Protein AF-A0A4R7ZK58-F1 (afdb_monomer_lite)

pLDDT: mean 78.33, std 17.53, range [34.38, 97.44]

InterPro domains:
  IPR029068 Glyoxalase/Bleomycin resistance protein/Dihydroxybiphenyl dioxygenase [G3DSA:3.10.180.10] (10-101)
  IPR029068 Glyoxalase/Bleomycin resistance protein/Dihydroxybiphenyl dioxygenase [SSF54593] (27-101)
  IPR041581 Glyoxalase-like domain, group 6 [PF18029] (24-101)

Structure (mmCIF, N/CA/C/O backbone):
data_AF-A0A4R7ZK58-F1
#
_entry.id   AF-A0A4R7ZK58-F1
#
loop_
_atom_site.group_PDB
_atom_site.id
_atom_site.type_symbol
_atom_site.label_atom_id
_atom_site.label_alt_id
_atom_site.label_comp_id
_atom_site.label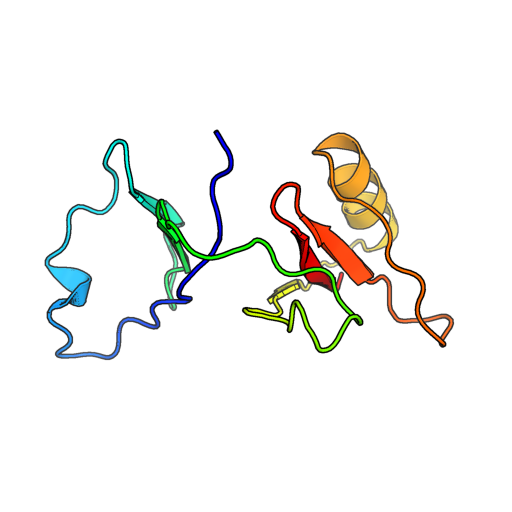_asym_id
_atom_site.label_entity_id
_atom_site.label_seq_id
_atom_site.pdbx_PDB_ins_code
_atom_site.Cartn_x
_atom_site.Cartn_y
_atom_site.Cartn_z
_atom_site.occupancy
_atom_site.B_iso_or_equiv
_atom_site.auth_seq_id
_atom_site.auth_comp_id
_atom_site.auth_asym_id
_atom_site.auth_atom_id
_atom_site.pdbx_PDB_model_num
ATOM 1 N N . MET A 1 1 ? 10.489 -11.249 -9.140 1.00 34.38 1 MET A N 1
ATOM 2 C CA . MET A 1 1 ? 9.571 -10.649 -10.134 1.00 34.38 1 MET A CA 1
ATOM 3 C C . MET A 1 1 ? 8.486 -9.941 -9.337 1.00 34.38 1 MET A C 1
ATOM 5 O O . MET A 1 1 ? 7.800 -10.624 -8.594 1.00 34.38 1 MET A O 1
ATOM 9 N N . SER A 1 2 ? 8.430 -8.606 -9.366 1.00 35.72 2 SER A N 1
ATOM 10 C CA . SER A 1 2 ? 7.481 -7.813 -8.562 1.00 35.72 2 SER A CA 1
ATOM 11 C C . SER A 1 2 ? 6.273 -7.421 -9.419 1.00 35.72 2 SER A C 1
ATOM 13 O O . SER A 1 2 ? 6.451 -7.082 -10.588 1.00 35.72 2 SER A O 1
ATOM 15 N N . LEU A 1 3 ? 5.061 -7.518 -8.869 1.00 37.12 3 LEU A N 1
ATOM 16 C CA . LEU A 1 3 ? 3.811 -7.084 -9.501 1.00 37.12 3 LEU A CA 1
ATOM 17 C C . LEU A 1 3 ? 3.525 -5.648 -9.050 1.00 37.12 3 LEU A C 1
ATOM 19 O O . LEU A 1 3 ? 3.215 -5.441 -7.886 1.00 37.12 3 LEU A O 1
ATOM 23 N N . THR A 1 4 ? 3.637 -4.659 -9.934 1.00 40.62 4 THR A N 1
ATOM 24 C CA . THR A 1 4 ? 3.407 -3.239 -9.607 1.00 40.62 4 THR A CA 1
ATOM 25 C C . THR A 1 4 ? 1.999 -2.787 -10.015 1.00 40.62 4 THR A C 1
ATOM 27 O O . THR A 1 4 ? 1.576 -3.015 -11.145 1.00 40.62 4 THR A O 1
ATOM 30 N N . ILE A 1 5 ? 1.260 -2.111 -9.127 1.00 48.41 5 ILE A N 1
ATOM 31 C CA . ILE A 1 5 ? -0.049 -1.513 -9.427 1.00 48.41 5 ILE A CA 1
ATOM 32 C C . ILE A 1 5 ? 0.184 -0.280 -10.282 1.00 48.41 5 ILE A C 1
ATOM 34 O O . ILE A 1 5 ? 0.583 0.771 -9.794 1.00 48.41 5 ILE A O 1
ATOM 38 N N . GLN A 1 6 ? -0.074 -0.401 -11.576 1.00 43.03 6 GLN A N 1
ATOM 39 C CA . GLN A 1 6 ? 0.227 0.694 -12.491 1.00 43.03 6 GLN A CA 1
ATOM 40 C C . GLN A 1 6 ? -0.967 1.431 -13.044 1.00 43.03 6 GLN A C 1
ATOM 42 O O . GLN A 1 6 ? -0.751 2.451 -13.673 1.00 43.03 6 GLN A O 1
ATOM 47 N N . ASN A 1 7 ? -2.195 0.981 -12.797 1.00 40.03 7 ASN A N 1
ATOM 48 C CA . ASN A 1 7 ? -3.387 1.762 -13.107 1.00 40.03 7 ASN A CA 1
ATOM 49 C C . ASN A 1 7 ? -4.567 1.227 -12.290 1.00 40.03 7 ASN A C 1
ATOM 51 O O . ASN A 1 7 ? -4.992 0.094 -12.522 1.00 40.03 7 ASN A O 1
ATOM 55 N N . ILE A 1 8 ? -5.159 2.048 -11.413 1.00 48.06 8 ILE A N 1
ATOM 56 C CA . ILE A 1 8 ? -6.577 1.857 -11.090 1.00 48.06 8 ILE A CA 1
ATOM 57 C C . ILE A 1 8 ? -7.326 2.206 -12.369 1.00 48.06 8 ILE A C 1
ATOM 59 O O . ILE A 1 8 ? -7.509 3.373 -12.713 1.00 48.06 8 ILE A O 1
ATOM 63 N N . VAL A 1 9 ? -7.700 1.184 -13.126 1.00 47.09 9 VAL A N 1
ATOM 64 C CA . VAL A 1 9 ? -8.565 1.378 -14.278 1.00 47.09 9 VAL A CA 1
ATOM 65 C C . VAL A 1 9 ? -9.989 1.508 -13.760 1.00 47.09 9 VAL A C 1
ATOM 67 O O . VAL A 1 9 ? -10.690 0.513 -13.601 1.00 47.09 9 VAL A O 1
ATOM 70 N N . PHE A 1 10 ? -10.434 2.741 -13.518 1.00 48.69 10 PHE A N 1
ATOM 71 C CA . PHE A 1 10 ? -11.863 3.011 -13.418 1.00 48.69 10 PHE A CA 1
ATOM 72 C C . PHE A 1 10 ? -12.478 2.729 -14.790 1.00 48.69 10 PHE A C 1
ATOM 74 O O . PHE A 1 10 ? -12.264 3.471 -15.751 1.00 48.69 10 PHE A O 1
ATOM 81 N N . ALA A 1 11 ? -13.204 1.622 -14.911 1.00 49.00 11 ALA A N 1
ATOM 82 C CA . ALA A 1 11 ? -13.959 1.337 -16.118 1.00 49.00 11 ALA A CA 1
ATOM 83 C C . ALA A 1 11 ? -15.152 2.305 -16.201 1.00 49.00 11 ALA A C 1
ATOM 85 O O . ALA A 1 11 ? -16.215 2.051 -15.638 1.00 49.00 11 ALA A O 1
ATOM 86 N N . CYS A 1 12 ? -14.968 3.442 -16.876 1.00 41.47 12 CYS A N 1
ATOM 87 C CA . CYS A 1 12 ? -16.081 4.305 -17.264 1.00 41.47 12 CYS A CA 1
ATOM 88 C C . CYS A 1 12 ? -17.002 3.567 -18.255 1.00 41.47 12 CYS A C 1
ATOM 90 O O . CYS A 1 12 ? -16.499 2.829 -19.112 1.00 41.47 12 CYS A O 1
ATOM 92 N N . PRO A 1 13 ? -18.330 3.789 -18.209 1.00 45.19 13 PRO A N 1
ATOM 93 C CA . PRO A 1 13 ? -19.245 3.283 -19.229 1.00 45.19 13 PRO A CA 1
ATOM 94 C C . PRO A 1 13 ? -18.789 3.722 -20.631 1.00 45.19 13 PRO A C 1
ATOM 96 O O . PRO A 1 13 ? -18.550 4.906 -20.859 1.00 45.19 13 PRO A O 1
ATOM 99 N N . GLY A 1 14 ? -18.636 2.770 -21.559 1.00 52.44 14 GLY A N 1
ATOM 100 C CA . GLY A 1 14 ? -18.128 3.018 -22.919 1.00 52.44 14 GLY A CA 1
ATOM 101 C C . GLY A 1 14 ? -16.611 2.854 -23.100 1.00 52.44 14 GLY A C 1
ATOM 102 O O . GLY A 1 14 ? -16.101 3.093 -24.192 1.00 52.44 14 GLY A O 1
ATOM 103 N N . SER A 1 15 ? -15.876 2.438 -22.063 1.00 56.88 15 SER A N 1
ATOM 104 C CA . SER A 1 15 ? -14.451 2.112 -22.174 1.00 56.88 15 SER A CA 1
ATOM 105 C C . SER A 1 15 ? -14.218 0.711 -22.756 1.00 56.88 15 SER A C 1
ATOM 107 O O . SER A 1 15 ? -14.756 -0.268 -22.242 1.00 56.88 15 SER A O 1
ATOM 109 N N . THR A 1 16 ? -13.304 0.590 -23.727 1.00 58.09 16 THR A N 1
ATOM 110 C CA . THR A 1 16 ? -12.792 -0.703 -24.238 1.00 58.09 16 THR A CA 1
ATOM 111 C C . THR A 1 16 ? -11.955 -1.474 -23.206 1.00 58.09 16 THR A C 1
ATOM 113 O O . THR A 1 16 ? -11.498 -2.588 -23.452 1.00 58.09 16 THR A O 1
ATOM 116 N N . LEU A 1 17 ? -11.730 -0.905 -22.014 1.00 56.94 17 LEU A N 1
ATOM 117 C CA . LEU A 1 17 ? -11.056 -1.588 -20.907 1.00 56.94 17 LEU A CA 1
ATOM 118 C C . LEU A 1 17 ? -11.907 -2.711 -20.298 1.00 56.94 17 LEU A C 1
ATOM 120 O O . LEU A 1 17 ? -11.331 -3.598 -19.667 1.00 56.94 17 LEU A O 1
ATOM 124 N N . LEU A 1 18 ? -13.228 -2.685 -20.518 1.00 57.62 18 LEU A N 1
ATOM 125 C CA . LEU A 1 18 ? -14.155 -3.767 -20.167 1.00 57.62 18 LEU A CA 1
ATOM 126 C C . LEU A 1 18 ? -14.030 -4.985 -21.099 1.00 57.62 18 LEU A C 1
ATOM 128 O O . LEU A 1 18 ? -14.420 -6.077 -20.703 1.00 57.62 18 LEU A O 1
ATOM 132 N N . ASP A 1 19 ? -13.432 -4.823 -22.285 1.00 63.12 19 ASP A N 1
ATOM 133 C CA . ASP A 1 19 ? -13.250 -5.909 -23.263 1.00 63.12 19 ASP A CA 1
ATOM 134 C C . ASP A 1 19 ? -11.987 -6.747 -22.991 1.00 63.12 19 ASP A C 1
ATOM 136 O O . ASP A 1 19 ? -11.703 -7.723 -23.689 1.00 63.12 19 ASP A O 1
ATOM 140 N N . ARG A 1 20 ? -11.181 -6.364 -21.992 1.00 66.69 20 ARG A N 1
ATOM 141 C CA . ARG A 1 20 ? -9.974 -7.110 -21.619 1.00 66.69 20 ARG A CA 1
ATOM 142 C C . ARG A 1 20 ? -10.344 -8.351 -20.802 1.00 66.69 20 ARG A C 1
ATOM 144 O O . ARG A 1 20 ? -11.240 -8.264 -19.964 1.00 66.69 20 ARG A O 1
ATOM 151 N N . PRO A 1 21 ? -9.602 -9.466 -20.954 1.00 69.69 21 PRO A N 1
ATOM 152 C CA . PRO A 1 21 ? -9.734 -10.601 -20.049 1.00 69.69 21 PRO A CA 1
ATOM 153 C C . PRO A 1 21 ? -9.620 -10.129 -18.597 1.00 69.69 21 PRO A C 1
ATOM 155 O O . PRO A 1 21 ? -8.705 -9.363 -18.269 1.00 69.69 21 PRO A O 1
ATOM 158 N N . LEU A 1 22 ? -10.565 -10.556 -17.754 1.00 73.31 22 LEU A N 1
ATOM 159 C CA . LEU A 1 22 ? -10.582 -10.199 -16.335 1.00 73.31 22 LEU A CA 1
ATOM 160 C C . LEU A 1 22 ? -9.322 -10.728 -15.643 1.00 73.31 22 LEU A C 1
ATOM 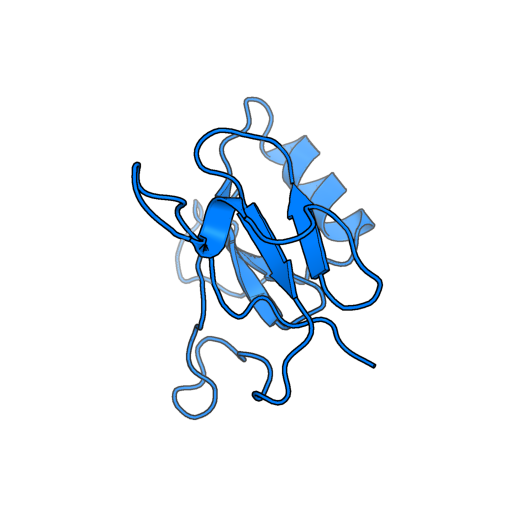162 O O . LEU A 1 22 ? -8.614 -9.953 -15.009 1.00 73.31 22 LEU A O 1
ATOM 166 N N . ASP A 1 23 ? -8.985 -11.995 -15.892 1.00 77.94 23 ASP A N 1
ATOM 167 C CA . ASP A 1 23 ? -7.787 -12.636 -15.361 1.00 77.94 23 ASP A CA 1
ATOM 168 C C . ASP A 1 23 ? -6.911 -13.211 -16.480 1.00 77.94 23 ASP A C 1
ATOM 170 O O . ASP A 1 23 ? -7.379 -13.864 -17.417 1.00 77.94 23 ASP A O 1
ATOM 174 N N . ALA A 1 24 ? -5.612 -12.959 -16.371 1.00 82.19 24 ALA A N 1
ATOM 175 C CA . ALA A 1 24 ? -4.545 -13.441 -17.235 1.00 82.19 24 ALA A CA 1
ATOM 176 C C . ALA A 1 24 ? -3.236 -13.535 -16.421 1.00 82.19 24 ALA A C 1
ATOM 178 O O . ALA A 1 24 ? -3.097 -12.867 -15.398 1.00 82.19 24 ALA A O 1
ATOM 179 N N . PRO A 1 25 ? -2.207 -14.280 -16.867 1.00 84.56 25 PRO A N 1
ATOM 180 C CA . PRO A 1 25 ? -0.938 -14.373 -16.130 1.00 84.56 25 PRO A CA 1
ATOM 181 C C . PRO A 1 25 ? -0.271 -13.022 -15.814 1.00 84.56 25 PRO A C 1
ATOM 183 O O . PRO A 1 25 ? 0.490 -12.909 -14.857 1.00 84.56 25 PRO A O 1
ATOM 186 N N . SER A 1 26 ? -0.551 -11.993 -16.616 1.00 83.56 26 SER A N 1
ATOM 187 C CA . SER A 1 26 ? -0.016 -10.640 -16.460 1.00 83.56 26 SER A CA 1
ATOM 188 C C . SER A 1 26 ? -1.014 -9.632 -15.886 1.00 83.56 26 SER A C 1
ATOM 190 O O . SER A 1 26 ? -0.658 -8.458 -15.770 1.00 83.56 26 SER A O 1
ATOM 192 N N . ARG A 1 27 ? -2.247 -10.043 -15.553 1.00 82.44 27 ARG A N 1
ATOM 193 C CA . ARG A 1 27 ? -3.315 -9.148 -15.090 1.00 82.44 27 ARG A CA 1
ATOM 194 C C . ARG A 1 27 ? -4.354 -9.882 -14.249 1.00 82.44 27 ARG A C 1
ATOM 196 O O . ARG A 1 27 ? -4.867 -10.901 -14.677 1.00 82.44 27 ARG A O 1
ATOM 203 N N . VAL A 1 28 ? -4.739 -9.307 -13.122 1.00 84.81 28 VAL A N 1
ATOM 204 C CA . VAL A 1 28 ? -5.848 -9.798 -12.295 1.00 84.81 28 VAL A CA 1
ATOM 205 C C . VAL A 1 28 ? -6.802 -8.645 -12.029 1.00 84.81 28 VAL A C 1
ATOM 207 O O . VAL A 1 28 ? -6.353 -7.524 -11.767 1.00 84.81 28 VAL A O 1
ATOM 210 N N . VAL A 1 29 ? -8.107 -8.896 -12.100 1.00 82.00 29 VAL A N 1
ATOM 211 C CA . VAL A 1 29 ? -9.138 -7.899 -11.783 1.00 82.00 29 VAL A CA 1
ATOM 212 C C . VAL A 1 29 ? -9.877 -8.331 -10.522 1.00 82.00 29 VAL A C 1
ATOM 214 O O . VAL A 1 29 ? -10.532 -9.367 -10.489 1.00 82.00 29 VAL A O 1
ATOM 217 N N . LEU A 1 30 ? -9.819 -7.501 -9.482 1.00 79.12 30 LEU A N 1
ATOM 218 C CA . LEU A 1 30 ? -10.704 -7.635 -8.333 1.00 79.12 30 LEU A CA 1
ATOM 219 C C . LEU A 1 30 ? -12.103 -7.172 -8.749 1.00 79.12 30 LEU A C 1
ATOM 221 O O . LEU A 1 30 ? -12.304 -6.013 -9.128 1.00 79.12 30 LEU A O 1
ATOM 225 N N . ALA A 1 31 ? -13.060 -8.098 -8.707 1.00 68.00 31 ALA A N 1
ATOM 226 C CA . ALA A 1 31 ? -14.454 -7.825 -9.031 1.00 68.00 31 ALA A CA 1
ATOM 227 C C . ALA A 1 31 ? -15.036 -6.726 -8.117 1.00 68.00 31 ALA A C 1
ATOM 229 O O . ALA A 1 31 ? -14.782 -6.708 -6.915 1.00 68.00 31 ALA A O 1
ATOM 230 N N . GLY A 1 32 ? -15.828 -5.815 -8.689 1.00 64.19 32 GLY A N 1
ATOM 231 C CA . GLY A 1 32 ? -16.443 -4.690 -7.978 1.00 64.19 32 GLY A CA 1
ATOM 232 C C . GLY A 1 32 ? -16.796 -3.533 -8.917 1.00 64.19 32 GLY A C 1
ATOM 233 O O . GLY A 1 32 ? -16.439 -3.549 -10.095 1.00 64.19 32 GLY A O 1
ATOM 234 N N . THR A 1 33 ? -17.501 -2.522 -8.404 1.00 63.44 33 THR A N 1
ATOM 235 C CA . THR A 1 33 ? -17.777 -1.266 -9.122 1.00 63.44 33 THR A CA 1
ATOM 236 C C . THR A 1 33 ? -17.412 -0.069 -8.238 1.00 63.44 33 THR A C 1
ATOM 238 O O . THR A 1 33 ? -18.125 0.182 -7.264 1.00 63.44 33 THR A O 1
ATOM 241 N N . PRO A 1 34 ? -16.345 0.682 -8.568 1.00 68.56 34 PRO A N 1
ATOM 242 C CA . PRO A 1 34 ? -15.418 0.446 -9.679 1.00 68.56 34 PRO A CA 1
ATOM 243 C C . PRO A 1 34 ? -14.542 -0.798 -9.462 1.00 68.56 34 PRO A C 1
ATOM 245 O O . PRO A 1 34 ? -14.239 -1.166 -8.330 1.00 68.56 34 PRO A O 1
ATOM 248 N N . ALA A 1 35 ? -14.139 -1.444 -10.556 1.00 75.12 35 ALA A N 1
ATOM 249 C CA . ALA A 1 35 ? -13.222 -2.578 -10.505 1.00 75.12 35 ALA A CA 1
ATOM 250 C C . ALA A 1 35 ? -11.782 -2.093 -10.278 1.00 75.12 35 ALA A C 1
ATOM 252 O O . ALA A 1 35 ? -11.367 -1.079 -10.844 1.00 75.12 35 ALA A O 1
ATOM 253 N N . LEU A 1 36 ? -11.009 -2.840 -9.487 1.00 78.75 36 LEU A N 1
ATOM 254 C CA . LEU A 1 36 ? -9.581 -2.598 -9.282 1.00 78.75 36 LEU A CA 1
ATOM 255 C C . LEU A 1 36 ? -8.784 -3.672 -10.021 1.00 78.75 36 LEU A C 1
ATOM 257 O O . LEU A 1 36 ? -9.035 -4.860 -9.849 1.00 78.75 36 LEU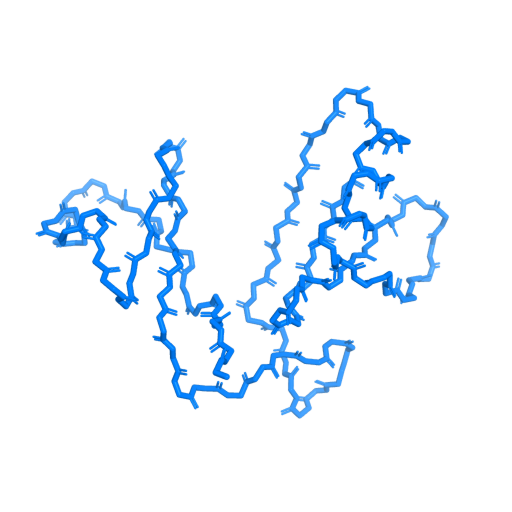 A O 1
ATOM 261 N N . ALA A 1 37 ? -7.815 -3.266 -10.838 1.00 82.75 37 ALA A N 1
ATOM 262 C CA . ALA A 1 37 ? -6.997 -4.183 -11.620 1.00 82.75 37 ALA A CA 1
ATOM 263 C C . ALA A 1 37 ? -5.516 -4.066 -11.253 1.00 82.75 37 ALA A C 1
ATOM 265 O O . ALA A 1 37 ? -4.987 -2.971 -11.068 1.00 82.75 37 ALA A O 1
ATOM 266 N N . PHE A 1 38 ? -4.841 -5.209 -11.234 1.00 83.25 38 PHE A N 1
ATOM 267 C CA . PHE A 1 38 ? -3.403 -5.352 -11.051 1.00 83.25 38 PHE A CA 1
ATOM 268 C C . PHE A 1 38 ? -2.833 -5.884 -12.356 1.00 83.25 38 PHE A C 1
ATOM 270 O O . PHE A 1 38 ? -3.418 -6.780 -12.959 1.00 83.25 38 PHE A O 1
ATOM 277 N N . GLN A 1 39 ? -1.711 -5.345 -12.821 1.00 85.19 39 GLN A N 1
ATOM 278 C CA . GLN A 1 39 ? -1.058 -5.827 -14.036 1.00 85.19 39 GLN A CA 1
ATOM 279 C C . GLN A 1 39 ? 0.456 -5.721 -13.908 1.00 85.19 39 GLN A C 1
ATOM 281 O O . GLN A 1 39 ? 0.954 -4.861 -13.194 1.00 85.19 39 GLN A O 1
ATOM 286 N N . GLN A 1 40 ? 1.195 -6.572 -14.610 1.00 84.88 40 GLN A N 1
ATOM 287 C CA . GLN A 1 40 ? 2.650 -6.454 -14.670 1.00 84.88 40 GLN A CA 1
ATOM 288 C C . GLN A 1 40 ? 3.071 -5.121 -15.302 1.00 84.88 40 GLN A C 1
ATOM 290 O O . GLN A 1 40 ? 2.433 -4.631 -16.236 1.00 84.88 40 GLN A O 1
ATOM 295 N N . SER A 1 41 ? 4.176 -4.558 -14.815 1.00 85.19 41 SER A N 1
ATOM 296 C CA . SER A 1 41 ? 4.764 -3.344 -15.368 1.00 85.19 41 SER A CA 1
ATOM 297 C C . SER A 1 41 ? 6.286 -3.353 -15.279 1.00 85.19 41 SER A C 1
ATOM 299 O O . SER A 1 41 ? 6.872 -4.003 -14.415 1.00 85.19 41 SER A O 1
ATOM 301 N N . THR A 1 42 ? 6.914 -2.612 -16.188 1.00 87.69 42 THR A N 1
ATOM 302 C CA . THR A 1 42 ? 8.354 -2.335 -16.214 1.00 87.69 42 THR A CA 1
ATOM 303 C C . THR A 1 42 ? 8.739 -1.073 -15.442 1.00 87.69 42 THR A C 1
ATOM 305 O O . THR A 1 42 ? 9.927 -0.781 -15.309 1.00 87.69 42 THR A O 1
ATOM 308 N N . SER A 1 43 ? 7.767 -0.310 -14.945 1.00 86.12 43 SER A N 1
ATOM 309 C CA . SER A 1 43 ? 8.024 0.909 -14.183 1.00 86.12 43 SER A CA 1
ATOM 310 C C . SER A 1 43 ? 8.639 0.612 -12.811 1.00 86.12 43 SER A C 1
ATOM 312 O O . SER A 1 43 ? 8.337 -0.424 -12.207 1.00 86.12 43 SER A O 1
ATOM 314 N N . PRO A 1 44 ? 9.464 1.531 -12.276 1.00 89.75 44 PRO A N 1
ATOM 315 C CA . PRO A 1 44 ? 10.032 1.378 -10.942 1.00 89.75 44 PRO A CA 1
ATOM 316 C C . PRO A 1 44 ? 8.931 1.355 -9.873 1.00 89.75 44 PRO A C 1
ATOM 318 O O . PRO A 1 44 ? 7.913 2.032 -10.008 1.00 89.75 44 PRO A O 1
ATOM 321 N N . ALA A 1 45 ? 9.152 0.595 -8.800 1.00 90.00 45 ALA A N 1
ATOM 322 C CA . ALA A 1 45 ? 8.277 0.608 -7.631 1.00 90.00 45 ALA A CA 1
ATOM 323 C C . ALA A 1 45 ? 8.293 1.994 -6.955 1.00 90.00 45 ALA A C 1
ATOM 325 O O . ALA A 1 45 ? 9.370 2.597 -6.852 1.00 90.00 45 ALA A O 1
ATOM 326 N N . PRO A 1 46 ? 7.142 2.506 -6.481 1.00 92.00 46 PRO A N 1
ATOM 327 C CA . PRO A 1 46 ? 7.117 3.719 -5.672 1.00 92.00 46 PRO A CA 1
ATOM 328 C C . PRO A 1 46 ? 7.857 3.500 -4.345 1.00 92.00 46 PRO A C 1
ATOM 330 O O . PRO A 1 46 ? 7.855 2.403 -3.785 1.00 92.00 46 PRO A O 1
ATOM 333 N N . ARG A 1 47 ? 8.496 4.556 -3.831 1.00 91.19 47 ARG A N 1
ATOM 334 C CA . ARG A 1 47 ? 9.176 4.556 -2.523 1.00 91.19 47 ARG A CA 1
ATOM 335 C C . ARG A 1 47 ? 8.814 5.821 -1.764 1.00 91.19 47 ARG A C 1
ATOM 337 O O . ARG A 1 47 ? 9.663 6.657 -1.472 1.00 91.19 47 ARG A O 1
ATOM 344 N N . TRP A 1 48 ? 7.527 5.989 -1.497 1.00 86.44 48 TRP A N 1
ATOM 345 C CA . TRP A 1 48 ? 7.036 7.178 -0.813 1.00 86.44 48 TRP A CA 1
ATOM 346 C C . TRP A 1 48 ? 7.762 7.386 0.537 1.00 86.44 48 TRP A C 1
ATOM 348 O O . TRP A 1 48 ? 7.949 6.406 1.265 1.00 86.44 48 TRP A O 1
ATOM 358 N N . PRO A 1 49 ? 8.174 8.622 0.894 1.00 87.88 49 PRO A N 1
ATOM 359 C CA . PRO A 1 49 ? 7.912 9.903 0.220 1.00 87.88 49 PRO A CA 1
ATOM 360 C C . PRO A 1 49 ? 9.028 10.384 -0.739 1.00 87.88 49 PRO A C 1
ATOM 362 O O . PRO A 1 49 ? 9.090 11.575 -1.041 1.00 87.88 49 PRO A O 1
ATOM 365 N N . ASP A 1 50 ? 9.924 9.507 -1.205 1.00 90.94 50 ASP A N 1
ATOM 366 C CA . ASP A 1 50 ? 11.045 9.872 -2.088 1.00 90.94 50 ASP A CA 1
ATOM 367 C C . ASP A 1 50 ? 10.540 10.454 -3.429 1.00 90.94 50 ASP A C 1
ATOM 369 O O . ASP A 1 50 ? 9.906 9.735 -4.208 1.00 90.94 50 ASP A O 1
ATOM 373 N N . PRO A 1 51 ? 10.830 11.730 -3.756 1.00 89.75 51 PRO A N 1
ATOM 374 C CA . PRO A 1 51 ? 10.350 12.355 -4.987 1.00 89.75 51 PRO A CA 1
ATOM 375 C C . PRO A 1 51 ? 10.948 11.738 -6.259 1.00 89.75 51 PRO A C 1
ATOM 377 O O . PRO A 1 51 ? 10.364 11.893 -7.331 1.00 89.75 51 PRO A O 1
ATOM 380 N N . ALA A 1 52 ? 12.078 11.024 -6.171 1.00 94.12 52 ALA A N 1
ATOM 381 C CA . ALA A 1 52 ? 12.631 10.286 -7.308 1.00 94.12 52 ALA A CA 1
ATOM 382 C C . ALA A 1 52 ? 11.849 8.993 -7.611 1.00 94.12 52 ALA A C 1
ATOM 384 O O . ALA A 1 52 ? 11.965 8.446 -8.708 1.00 94.12 52 ALA A O 1
ATOM 385 N N . TYR A 1 53 ? 11.042 8.516 -6.657 1.00 91.56 53 TYR A N 1
ATOM 386 C CA . TYR A 1 53 ? 10.205 7.319 -6.763 1.00 91.56 53 TYR A CA 1
ATOM 387 C C . TYR A 1 53 ? 8.787 7.657 -6.284 1.00 91.56 53 TYR A C 1
ATOM 389 O O . TYR A 1 53 ? 8.334 7.138 -5.255 1.00 91.56 53 TYR A O 1
ATOM 397 N N . PRO A 1 54 ? 8.097 8.561 -7.005 1.00 89.00 54 PRO A N 1
ATOM 398 C CA . PRO A 1 54 ? 6.853 9.150 -6.547 1.00 89.00 54 PRO A CA 1
ATOM 399 C C . PRO A 1 54 ? 5.750 8.105 -6.410 1.00 89.00 54 PRO A C 1
ATOM 401 O O . PRO A 1 54 ? 5.769 7.040 -7.032 1.00 89.00 54 PRO A O 1
ATOM 404 N N . GLN A 1 55 ? 4.750 8.453 -5.609 1.00 87.00 55 GLN A N 1
ATOM 405 C CA . GLN A 1 55 ? 3.539 7.665 -5.459 1.00 87.00 55 GLN A CA 1
ATOM 406 C C . GLN A 1 55 ? 2.828 7.479 -6.807 1.00 87.00 55 GLN A C 1
ATOM 408 O O . GLN A 1 55 ? 2.626 8.434 -7.551 1.00 87.00 55 GLN A O 1
ATOM 413 N N . GLN A 1 56 ? 2.429 6.239 -7.093 1.00 88.75 56 GLN A N 1
ATOM 414 C CA . GLN A 1 56 ? 1.678 5.881 -8.304 1.00 88.75 56 GLN A CA 1
ATOM 415 C C . GLN A 1 56 ? 0.176 5.762 -8.023 1.00 88.75 56 GLN A C 1
ATOM 417 O O . GLN A 1 56 ? -0.646 6.114 -8.862 1.00 88.75 56 GLN A O 1
ATOM 422 N N . VAL A 1 57 ? -0.180 5.289 -6.825 1.00 85.31 57 VAL A N 1
ATOM 423 C CA . VAL A 1 57 ? -1.557 5.110 -6.362 1.00 85.31 57 VAL A CA 1
ATOM 424 C C . VAL A 1 57 ? -1.626 5.273 -4.842 1.00 85.31 57 VAL A C 1
ATOM 426 O O . VAL A 1 57 ? -0.646 5.004 -4.145 1.00 85.31 57 VAL A O 1
ATOM 429 N N . HIS A 1 58 ? -2.774 5.721 -4.336 1.00 86.06 58 HIS A N 1
ATOM 430 C CA . HIS A 1 58 ? -3.178 5.599 -2.934 1.00 86.06 58 HIS A CA 1
ATOM 431 C C . HIS A 1 58 ? -4.511 4.862 -2.885 1.00 86.06 58 HIS A C 1
ATOM 433 O O . HIS A 1 58 ? -5.436 5.258 -3.593 1.00 86.06 58 HIS A O 1
ATOM 439 N N . LEU A 1 59 ? -4.629 3.826 -2.059 1.00 85.94 59 LEU A N 1
ATOM 440 C CA . LEU A 1 59 ? -5.929 3.281 -1.667 1.00 85.94 59 LEU A CA 1
ATOM 441 C C . LEU A 1 59 ? -6.269 3.684 -0.230 1.00 85.94 59 LEU A C 1
ATOM 443 O O . LEU A 1 59 ? -5.474 3.445 0.674 1.00 85.94 59 LEU A O 1
ATOM 447 N N . ASP A 1 60 ? -7.456 4.242 -0.019 1.00 87.69 60 ASP A N 1
ATOM 448 C CA . ASP A 1 60 ? -8.027 4.430 1.316 1.00 87.69 60 ASP A CA 1
ATOM 449 C C . ASP A 1 60 ? -9.041 3.310 1.572 1.00 87.69 60 ASP A C 1
ATOM 451 O O . ASP A 1 60 ? -10.087 3.238 0.920 1.00 87.69 60 ASP A O 1
ATOM 455 N N . LEU A 1 61 ? -8.707 2.390 2.480 1.00 87.44 61 LEU A N 1
ATOM 456 C CA . LEU A 1 61 ? -9.512 1.207 2.773 1.00 87.44 61 LEU A CA 1
ATOM 457 C C . LEU A 1 61 ? -10.327 1.428 4.047 1.00 87.44 61 LEU A C 1
ATOM 459 O O . LEU A 1 61 ? -9.775 1.537 5.133 1.00 87.44 61 LEU A O 1
ATOM 463 N N . SER A 1 62 ? -11.653 1.437 3.937 1.00 86.94 62 SE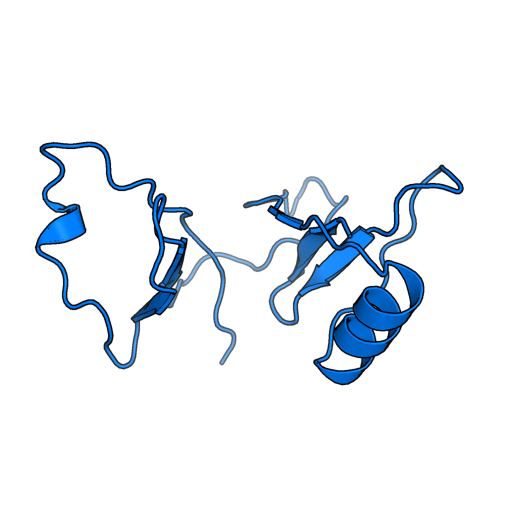R A N 1
ATOM 464 C CA . SER A 1 62 ? -12.533 1.545 5.104 1.00 86.94 62 SER A CA 1
ATOM 465 C C . SER A 1 62 ? -12.802 0.182 5.739 1.00 86.94 62 SER A C 1
ATOM 467 O O . SER A 1 62 ? -13.146 -0.773 5.039 1.00 86.94 62 SER A O 1
ATOM 469 N N . THR A 1 63 ? -12.759 0.109 7.066 1.00 89.56 63 THR A N 1
ATOM 470 C CA . THR A 1 63 ? -13.089 -1.097 7.837 1.00 89.56 63 THR A CA 1
ATOM 471 C C . THR A 1 63 ? -13.859 -0.735 9.111 1.00 89.56 63 THR A C 1
ATOM 473 O O . THR A 1 63 ? -13.596 0.316 9.698 1.00 89.56 63 THR A O 1
ATOM 476 N N . PRO A 1 64 ? -14.792 -1.584 9.582 1.00 92.81 64 PRO A N 1
ATOM 477 C CA . PRO A 1 64 ? -15.401 -1.415 10.900 1.00 92.81 64 PRO A CA 1
ATOM 478 C C . PRO A 1 64 ? -14.446 -1.765 12.059 1.00 92.81 64 PRO A C 1
ATOM 480 O O . PRO A 1 64 ? -14.708 -1.367 13.190 1.00 92.81 64 PRO A O 1
ATOM 483 N N . ASP A 1 65 ? -13.352 -2.493 11.797 1.00 94.38 65 ASP A N 1
ATOM 484 C CA . ASP A 1 65 ? -12.364 -2.914 12.801 1.00 94.38 65 ASP A CA 1
ATOM 485 C C . ASP A 1 65 ? -10.941 -2.590 12.320 1.00 94.38 65 ASP A C 1
ATOM 487 O O . ASP A 1 65 ? -10.300 -3.353 11.586 1.00 94.38 65 ASP A O 1
ATOM 491 N N . VAL A 1 66 ? -10.461 -1.405 12.707 1.00 91.19 66 VAL A N 1
ATOM 492 C CA . VAL A 1 66 ? -9.125 -0.904 12.353 1.00 91.19 66 VAL A CA 1
ATOM 493 C C . VAL A 1 66 ? -8.010 -1.745 12.996 1.00 91.19 66 VAL A C 1
ATOM 495 O O . VAL A 1 66 ? -7.091 -2.134 12.274 1.00 91.19 66 VAL A O 1
ATOM 498 N N . PRO A 1 67 ? -8.037 -2.084 14.304 1.00 92.75 67 PRO A N 1
ATOM 499 C CA . PRO A 1 67 ? -7.023 -2.957 14.901 1.00 92.75 67 PRO A CA 1
ATOM 500 C C . PRO A 1 67 ? -6.858 -4.305 14.186 1.00 92.75 67 PRO A C 1
ATOM 502 O O . PRO A 1 67 ? -5.722 -4.694 13.893 1.00 92.75 67 PRO A O 1
ATOM 505 N N . ALA A 1 68 ? -7.959 -4.992 13.863 1.00 95.69 68 ALA A N 1
ATOM 506 C CA . ALA A 1 68 ? -7.903 -6.277 13.168 1.00 95.69 68 ALA A CA 1
ATOM 507 C C . ALA A 1 68 ? -7.359 -6.133 11.740 1.00 95.69 68 ALA A C 1
ATOM 509 O O . ALA A 1 68 ? -6.491 -6.906 11.329 1.00 95.69 68 ALA A O 1
ATOM 510 N N . ALA A 1 69 ? -7.805 -5.113 11.002 1.00 94.31 69 ALA A N 1
ATOM 511 C CA . ALA A 1 69 ? -7.324 -4.852 9.647 1.00 94.31 69 ALA A CA 1
ATOM 512 C C . ALA A 1 69 ? -5.822 -4.529 9.613 1.00 94.31 69 ALA A C 1
ATOM 514 O O . ALA A 1 69 ? -5.101 -5.032 8.753 1.00 94.31 69 ALA A O 1
ATOM 515 N N . ARG A 1 70 ? -5.319 -3.762 10.587 1.00 92.81 70 ARG A N 1
ATOM 516 C CA . ARG A 1 70 ? -3.884 -3.463 10.723 1.00 92.81 70 ARG A CA 1
ATOM 517 C C . ARG A 1 70 ? -3.059 -4.712 11.002 1.00 92.81 70 ARG A C 1
ATOM 519 O O . ARG A 1 70 ? -2.011 -4.900 10.386 1.00 92.81 70 ARG A O 1
ATOM 526 N N . ALA A 1 71 ? -3.521 -5.565 11.916 1.00 95.25 71 ALA A N 1
ATOM 527 C CA . ALA A 1 71 ? -2.863 -6.839 12.185 1.00 95.25 71 ALA A CA 1
ATOM 528 C C . ALA A 1 71 ? -2.838 -7.708 10.920 1.00 95.25 71 ALA A C 1
ATOM 530 O O . ALA A 1 71 ? -1.787 -8.230 10.553 1.00 95.25 71 ALA A O 1
ATOM 531 N N . HIS A 1 72 ? -3.963 -7.787 10.206 1.00 96.19 72 HIS A N 1
ATOM 532 C CA . HIS A 1 72 ? -4.049 -8.538 8.961 1.00 96.19 72 HIS A CA 1
ATOM 533 C C . HIS A 1 72 ? -3.097 -8.000 7.885 1.00 96.19 72 HIS A C 1
ATOM 535 O O . HIS A 1 72 ? -2.349 -8.782 7.300 1.00 96.19 72 HIS A O 1
ATOM 541 N N . ALA A 1 73 ? -3.047 -6.681 7.682 1.00 94.38 73 ALA A N 1
ATOM 542 C CA . ALA A 1 73 ? -2.152 -6.046 6.717 1.00 94.38 73 ALA A CA 1
ATOM 543 C C . ALA A 1 73 ? -0.686 -6.455 6.937 1.00 94.38 73 ALA A C 1
ATOM 545 O O . ALA A 1 73 ? -0.001 -6.850 5.993 1.00 94.38 73 ALA A O 1
ATOM 546 N N . LEU A 1 74 ? -0.226 -6.455 8.191 1.00 95.81 74 LEU A N 1
ATOM 547 C CA . LEU A 1 74 ? 1.122 -6.913 8.534 1.00 95.81 74 LEU A CA 1
ATOM 548 C C . LEU A 1 74 ? 1.324 -8.403 8.211 1.00 95.81 74 LEU A C 1
ATOM 550 O O . LEU A 1 74 ? 2.366 -8.774 7.673 1.00 95.81 74 LEU A O 1
ATOM 554 N N . THR A 1 75 ? 0.331 -9.259 8.484 1.00 97.44 75 THR A N 1
ATOM 555 C CA . THR A 1 75 ? 0.432 -10.706 8.197 1.00 97.44 75 THR A CA 1
ATOM 556 C C . THR A 1 75 ? 0.545 -11.020 6.707 1.00 97.44 75 THR A C 1
ATOM 558 O O . THR A 1 75 ? 1.189 -12.001 6.344 1.00 97.44 75 THR A O 1
ATOM 561 N N . VAL A 1 76 ? -0.038 -10.182 5.843 1.00 95.31 76 VAL A N 1
ATOM 562 C CA . VAL A 1 76 ? 0.013 -10.349 4.379 1.00 95.31 76 VAL A CA 1
ATOM 563 C C . VAL A 1 76 ? 1.181 -9.597 3.726 1.00 95.31 76 VAL A C 1
ATOM 565 O O . VAL A 1 76 ? 1.281 -9.558 2.502 1.00 95.31 76 VAL A O 1
ATOM 568 N N . GLY A 1 77 ? 2.093 -9.034 4.528 1.00 95.75 77 GLY A N 1
ATOM 569 C CA . GLY A 1 77 ? 3.357 -8.460 4.057 1.00 95.75 77 GLY A CA 1
ATOM 570 C C . GLY A 1 77 ? 3.365 -6.945 3.863 1.00 95.75 77 GLY A C 1
ATOM 571 O O . GLY A 1 77 ? 4.328 -6.426 3.296 1.00 95.75 77 GLY A O 1
ATOM 572 N N . ALA A 1 78 ? 2.342 -6.227 4.332 1.00 95.38 78 ALA A N 1
ATOM 573 C CA . ALA A 1 78 ? 2.358 -4.770 4.313 1.00 95.38 78 ALA A CA 1
ATOM 574 C C . ALA A 1 78 ? 3.430 -4.212 5.267 1.00 95.38 78 ALA A C 1
ATOM 576 O O . ALA A 1 78 ? 3.633 -4.728 6.369 1.00 95.38 78 ALA A O 1
ATOM 577 N N . GLN A 1 79 ? 4.098 -3.135 4.857 1.00 94.44 79 GLN A N 1
ATOM 578 C CA . GLN A 1 79 ? 5.144 -2.469 5.635 1.00 94.44 79 GLN A CA 1
ATOM 579 C C . GLN A 1 79 ? 4.628 -1.137 6.188 1.00 94.44 79 GLN A C 1
ATOM 581 O O . GLN A 1 79 ? 4.168 -0.313 5.403 1.00 94.44 79 GLN A O 1
ATOM 586 N N . PRO A 1 80 ? 4.683 -0.879 7.506 1.00 92.38 80 PRO A N 1
ATOM 587 C CA . PRO A 1 80 ? 4.226 0.391 8.060 1.00 92.38 80 PRO A CA 1
ATOM 588 C C . PRO A 1 80 ? 5.106 1.544 7.567 1.00 92.38 80 PRO A C 1
ATOM 590 O O . PRO A 1 80 ? 6.334 1.481 7.643 1.00 92.38 80 PRO A O 1
ATOM 593 N N . LEU A 1 81 ? 4.471 2.613 7.093 1.00 89.94 81 LEU A N 1
ATOM 594 C CA . LEU A 1 81 ? 5.138 3.850 6.706 1.00 89.94 81 LEU A CA 1
ATOM 595 C C . LEU A 1 81 ? 5.047 4.854 7.858 1.00 89.94 81 LEU A C 1
ATOM 597 O O . LEU A 1 81 ? 4.025 4.954 8.537 1.00 89.94 81 LEU A O 1
ATOM 601 N N . GLN A 1 82 ? 6.127 5.598 8.102 1.00 79.69 82 GLN A N 1
ATOM 602 C CA . GLN A 1 82 ? 6.101 6.646 9.119 1.00 79.69 82 GLN A CA 1
ATOM 603 C C . GLN A 1 82 ? 5.272 7.831 8.625 1.00 79.69 82 GLN A C 1
ATOM 605 O O . GLN A 1 82 ? 5.562 8.408 7.578 1.00 79.69 82 GLN A O 1
ATOM 610 N N . THR A 1 83 ? 4.256 8.206 9.399 1.00 74.12 83 THR A N 1
ATOM 611 C CA . THR A 1 83 ? 3.411 9.373 9.140 1.00 74.12 83 THR A CA 1
ATOM 612 C C . THR A 1 83 ? 3.444 10.329 10.321 1.00 74.12 83 THR A C 1
ATOM 614 O O . THR A 1 83 ? 3.687 9.945 11.465 1.00 74.12 83 THR A O 1
ATOM 617 N N . SER A 1 84 ? 3.209 11.607 10.044 1.00 61.12 84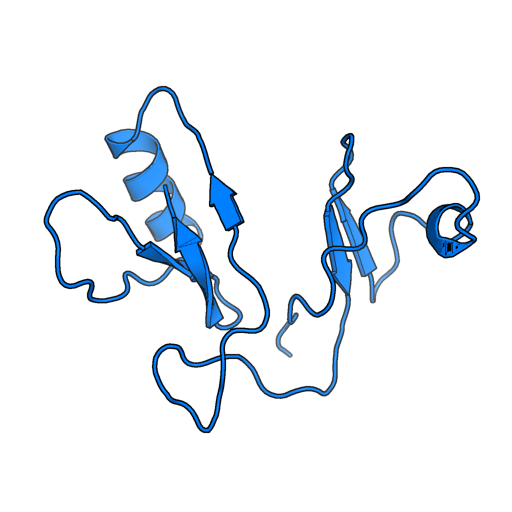 SER A N 1
ATOM 618 C CA . SER A 1 84 ? 3.338 12.695 11.015 1.00 61.12 84 SER A CA 1
ATOM 619 C C . SER A 1 84 ? 2.133 12.845 11.963 1.00 61.12 84 SER A C 1
ATOM 621 O O . SER A 1 84 ? 2.011 13.884 12.607 1.00 61.12 84 SER A O 1
ATOM 623 N N . GLY A 1 85 ? 1.228 11.860 12.068 1.00 60.94 85 GLY A N 1
ATOM 624 C CA . GLY A 1 85 ? -0.005 11.998 12.856 1.00 60.94 85 GLY A CA 1
ATOM 625 C C . GLY A 1 85 ? -0.543 10.688 13.452 1.00 60.94 85 GLY A C 1
ATOM 626 O O . GLY A 1 85 ? -0.401 9.630 12.844 1.00 60.94 85 GLY A O 1
ATOM 627 N N . PRO A 1 86 ? -1.207 10.736 14.625 1.00 59.72 86 PRO A N 1
ATOM 628 C CA . PRO A 1 86 ? -1.606 9.547 15.390 1.00 59.72 86 PRO A CA 1
ATOM 629 C C . PRO A 1 86 ? -2.756 8.732 14.771 1.00 59.72 86 PRO A C 1
ATOM 631 O O . PRO A 1 86 ? -3.016 7.619 15.222 1.00 59.72 86 PRO A O 1
ATOM 634 N N . HIS A 1 87 ? -3.442 9.269 13.757 1.00 62.31 87 HIS A N 1
ATOM 635 C CA . HIS A 1 87 ? -4.663 8.690 13.180 1.00 62.31 87 HIS A CA 1
ATOM 636 C C . HIS A 1 87 ? -4.499 8.159 11.750 1.00 62.31 87 HIS A C 1
ATOM 638 O O . HIS A 1 87 ? -5.469 7.692 11.167 1.00 62.31 87 HIS A O 1
ATOM 644 N N . HIS A 1 88 ? -3.295 8.224 11.176 1.00 69.44 88 HIS A N 1
ATOM 645 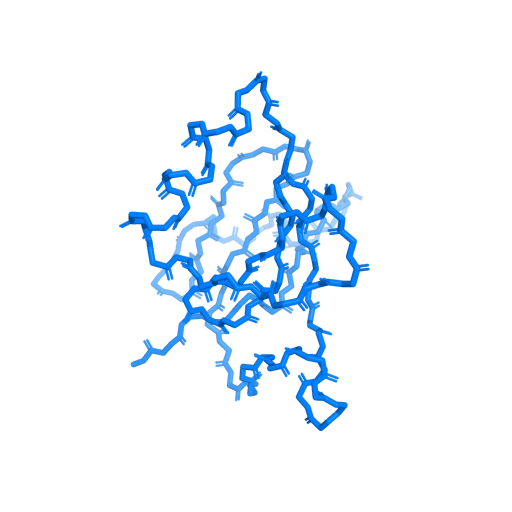C CA . HIS A 1 88 ? -3.054 7.797 9.798 1.00 69.44 88 HIS A CA 1
ATOM 646 C C . HIS A 1 88 ? -2.203 6.529 9.790 1.00 69.44 88 HIS A C 1
ATOM 648 O O . HIS A 1 88 ? -0.972 6.589 9.857 1.00 69.44 88 HIS A O 1
ATOM 654 N N . HIS A 1 89 ? -2.865 5.373 9.732 1.00 87.00 89 HIS A N 1
ATOM 655 C CA . HIS A 1 89 ? -2.204 4.078 9.613 1.00 87.00 89 HIS A CA 1
ATOM 656 C C . HIS A 1 89 ? -1.894 3.797 8.145 1.00 87.00 89 HIS A C 1
ATOM 658 O O . HIS A 1 89 ? -2.674 3.169 7.434 1.00 87.00 89 HIS A O 1
ATOM 664 N N . VAL A 1 90 ? -0.751 4.314 7.698 1.00 91.00 90 VAL A N 1
ATOM 665 C CA . VAL A 1 90 ? -0.309 4.176 6.313 1.00 91.00 90 VAL A CA 1
ATOM 666 C C . VAL A 1 90 ? 0.681 3.030 6.200 1.00 91.00 90 VAL A C 1
ATOM 668 O O . VAL A 1 90 ? 1.607 2.897 7.004 1.00 91.00 90 VAL A O 1
ATOM 671 N N . TYR A 1 91 ? 0.486 2.211 5.179 1.00 92.94 91 TYR A N 1
ATOM 672 C CA . TYR A 1 91 ? 1.305 1.048 4.888 1.00 92.94 91 TYR A CA 1
ATOM 673 C C . TYR A 1 91 ? 1.706 1.047 3.417 1.00 92.94 91 TYR A C 1
ATOM 675 O O . TYR A 1 91 ? 0.962 1.537 2.577 1.00 92.94 91 TYR A O 1
ATOM 683 N N . ALA A 1 92 ? 2.861 0.478 3.100 1.00 93.81 92 ALA A N 1
ATOM 684 C CA . ALA A 1 92 ? 3.218 0.085 1.749 1.00 93.81 92 ALA A CA 1
ATOM 685 C C . ALA A 1 92 ? 2.802 -1.370 1.521 1.00 93.81 92 ALA A C 1
ATOM 687 O O . ALA A 1 92 ? 3.082 -2.236 2.355 1.00 93.81 92 ALA A O 1
ATOM 688 N N . ASP A 1 93 ? 2.162 -1.650 0.389 1.00 93.06 93 ASP A N 1
ATOM 689 C CA . ASP A 1 93 ? 1.986 -3.023 -0.082 1.00 93.06 93 ASP A CA 1
ATOM 690 C C . ASP A 1 93 ? 3.352 -3.662 -0.443 1.00 93.06 93 ASP A C 1
ATOM 692 O O . ASP A 1 93 ? 4.376 -2.968 -0.499 1.00 93.06 93 ASP A O 1
ATOM 696 N N . PRO A 1 94 ? 3.414 -4.977 -0.724 1.00 91.88 94 PRO A N 1
ATOM 697 C CA . PRO A 1 94 ? 4.666 -5.636 -1.110 1.00 91.88 94 PRO A CA 1
ATOM 698 C C . PRO A 1 94 ? 5.348 -5.064 -2.366 1.00 91.88 94 PRO A C 1
ATOM 700 O O . PRO A 1 94 ? 6.518 -5.355 -2.616 1.00 91.88 94 PRO A O 1
ATOM 703 N N . ALA A 1 95 ? 4.634 -4.270 -3.165 1.00 91.00 95 ALA A N 1
ATOM 704 C CA . ALA A 1 95 ? 5.142 -3.607 -4.356 1.00 91.00 95 ALA A CA 1
ATOM 705 C C . ALA A 1 95 ? 5.466 -2.114 -4.137 1.00 91.00 95 ALA A C 1
ATOM 707 O O . ALA A 1 95 ? 5.899 -1.451 -5.080 1.00 91.00 95 ALA A O 1
ATOM 708 N N . GLY A 1 96 ? 5.318 -1.605 -2.909 1.00 91.62 96 GLY A N 1
ATOM 709 C CA . GLY A 1 96 ? 5.677 -0.251 -2.485 1.00 91.62 96 GLY A CA 1
ATOM 710 C C . GLY A 1 96 ? 4.534 0.771 -2.487 1.00 91.62 96 GLY A C 1
ATOM 711 O O . GLY A 1 96 ? 4.771 1.930 -2.138 1.00 91.62 96 GLY A O 1
ATOM 712 N N . HIS A 1 97 ? 3.312 0.405 -2.887 1.00 91.75 97 HIS A N 1
ATOM 713 C CA . HIS A 1 97 ? 2.211 1.366 -3.019 1.00 91.75 97 HIS A CA 1
ATOM 714 C C . HIS A 1 97 ? 1.637 1.725 -1.648 1.00 91.75 97 HIS A C 1
ATOM 716 O O . HIS A 1 97 ? 1.255 0.820 -0.901 1.00 91.75 97 HIS A O 1
ATOM 722 N N . PRO A 1 98 ? 1.543 3.021 -1.310 1.00 91.56 98 PRO A N 1
ATOM 723 C CA . PRO A 1 98 ? 0.957 3.441 -0.049 1.00 91.56 98 PRO A CA 1
ATOM 724 C C . PRO A 1 98 ? -0.566 3.225 -0.033 1.00 91.56 98 PRO A C 1
ATOM 726 O O . PRO A 1 98 ? -1.268 3.520 -1.004 1.00 91.56 98 PRO A O 1
ATOM 729 N N . PHE A 1 99 ? -1.085 2.749 1.094 1.00 91.56 99 PHE A N 1
ATOM 730 C CA . PHE A 1 99 ? -2.511 2.660 1.389 1.00 91.56 99 PHE A CA 1
ATOM 731 C C . PHE A 1 99 ? -2.804 3.014 2.851 1.00 91.56 99 PHE A C 1
ATOM 733 O O . PHE A 1 99 ? -1.963 2.793 3.726 1.00 91.56 99 PHE A O 1
ATOM 740 N N . CYS A 1 100 ? -3.988 3.571 3.109 1.00 90.88 100 CYS A N 1
ATOM 741 C CA . CYS A 1 100 ? -4.502 3.818 4.456 1.00 90.88 100 CYS A CA 1
ATOM 742 C C . CYS A 1 100 ? -5.501 2.737 4.859 1.00 90.88 100 CYS A C 1
ATOM 744 O O . CYS A 1 100 ? -6.244 2.220 4.020 1.00 90.88 100 CYS A O 1
ATOM 746 N N . ILE A 1 101 ? -5.551 2.478 6.163 1.00 88.56 101 ILE A N 1
ATOM 747 C CA . ILE A 1 101 ? -6.644 1.785 6.852 1.00 88.56 101 ILE A CA 1
ATOM 748 C C . ILE A 1 101 ? -7.248 2.750 7.870 1.00 88.56 101 ILE A C 1
ATOM 750 O O . ILE A 1 101 ? -6.443 3.378 8.601 1.00 88.56 101 ILE A O 1
#

Sequence (101 aa):
MSLTIQNIVFACPGSTLLDRPLDAPSRVVLAGTPALAFQQSTSPAPRWPDPAYPQQVHLDLSTPDVPAARAHALTVGAQPLQTSGPHHHVYADPAGHPFCI

Foldseek 3Di:
DDFAQQDQPQPDPPDCVVVDDCDDPFKHWDDDHRIGMTGHDPDAFAAPPDPVRHARDEAEDDDPDPVVVLVVCVVQPWAFDDDPDDQWGWTADPRGHIYTD

Organism: NCBI:txid2512221

Radius of gyration: 14.81 Å; chains: 1; bounding box: 32×27×40 Å

Secondary structure (DSSP, 8-state):
------------TT-GGGGS-SSBTTEEEE-SSS-EEEE---SPPP-TT-TTS-----EE---S-HHHHHHHHHHTT-EEPP-SSTT--EEE-TTS-EEE-